Protein AF-A0A535WN89-F1 (afdb_monomer_lite)

Structure (mmCIF, N/CA/C/O backbone):
data_AF-A0A535WN89-F1
#
_entry.id   AF-A0A535WN89-F1
#
loop_
_atom_site.group_PDB
_atom_site.id
_atom_site.type_symbol
_atom_site.label_atom_id
_atom_site.label_alt_id
_atom_site.label_comp_id
_atom_site.label_asym_id
_atom_site.label_entity_id
_atom_site.label_seq_id
_atom_site.pdbx_PDB_ins_code
_atom_site.Cartn_x
_atom_site.Cartn_y
_atom_site.Cartn_z
_atom_site.occupancy
_atom_site.B_iso_or_equiv
_atom_site.auth_seq_id
_atom_site.auth_comp_id
_atom_site.auth_asym_id
_atom_site.auth_atom_id
_atom_site.pdbx_PDB_model_num
ATOM 1 N N . MET A 1 1 ? -18.476 -3.501 5.017 1.00 71.31 1 MET A N 1
ATOM 2 C CA . MET A 1 1 ? -17.743 -2.225 5.150 1.00 71.31 1 MET A CA 1
ATOM 3 C C . MET A 1 1 ? -18.635 -1.117 4.632 1.00 71.31 1 MET A C 1
ATOM 5 O O . MET A 1 1 ? -19.306 -1.340 3.628 1.00 71.31 1 MET A O 1
ATOM 9 N N . ASP A 1 2 ? -18.697 0.017 5.323 1.00 88.06 2 ASP A N 1
ATOM 10 C CA . ASP A 1 2 ? -19.367 1.212 4.807 1.00 88.06 2 ASP A CA 1
ATOM 11 C C . ASP A 1 2 ? -18.459 1.940 3.797 1.00 88.06 2 ASP A C 1
ATOM 13 O O . ASP A 1 2 ? -17.254 1.681 3.713 1.00 88.06 2 ASP A O 1
ATOM 17 N N . PHE A 1 3 ? -19.036 2.852 3.014 1.00 88.62 3 PHE A N 1
ATOM 18 C CA . PHE A 1 3 ? -18.296 3.589 1.988 1.00 88.62 3 PHE A CA 1
ATOM 19 C C . PHE A 1 3 ? -17.157 4.437 2.577 1.00 88.62 3 PHE A C 1
ATOM 21 O O . PHE A 1 3 ? -16.088 4.524 1.973 1.00 88.62 3 PHE A O 1
ATOM 28 N N . GLY A 1 4 ? -17.343 5.005 3.774 1.00 90.31 4 GLY A N 1
ATOM 29 C CA . GLY A 1 4 ? -16.319 5.790 4.462 1.00 90.31 4 GLY A CA 1
ATOM 30 C C . GLY A 1 4 ? -15.080 4.960 4.786 1.00 90.31 4 GLY A C 1
ATOM 31 O O . GLY A 1 4 ? -13.962 5.399 4.511 1.00 90.31 4 GLY A O 1
ATOM 32 N N . THR A 1 5 ? -15.265 3.727 5.264 1.00 89.69 5 THR A N 1
ATOM 33 C CA . THR A 1 5 ? -14.150 2.800 5.515 1.00 89.69 5 THR A CA 1
ATOM 34 C C . THR A 1 5 ? -13.386 2.466 4.237 1.00 89.69 5 THR A C 1
ATOM 36 O O . THR A 1 5 ? -12.160 2.430 4.254 1.00 89.69 5 THR A O 1
ATOM 39 N N . VAL A 1 6 ? -14.068 2.282 3.103 1.00 91.06 6 VAL A N 1
ATOM 40 C CA . VAL A 1 6 ? -13.394 2.001 1.821 1.00 91.06 6 VAL A CA 1
ATOM 41 C C . VAL A 1 6 ? -12.539 3.189 1.370 1.00 91.06 6 VAL A C 1
ATOM 43 O O . VAL A 1 6 ? -11.402 2.998 0.934 1.00 91.06 6 VAL A O 1
ATOM 46 N N . VAL A 1 7 ? -13.047 4.417 1.513 1.00 93.25 7 VAL A N 1
ATOM 47 C CA . VAL A 1 7 ? -12.286 5.639 1.199 1.00 93.25 7 VAL A CA 1
ATOM 48 C C . VAL A 1 7 ? -11.080 5.784 2.131 1.00 93.25 7 VAL A C 1
ATOM 50 O O . VAL A 1 7 ? -9.972 6.048 1.658 1.00 93.25 7 VAL A O 1
ATOM 53 N N . LEU A 1 8 ? -11.265 5.550 3.434 1.00 92.75 8 LEU A N 1
ATOM 54 C CA . LEU A 1 8 ? -10.181 5.545 4.418 1.00 92.75 8 LEU A CA 1
ATOM 55 C C . LEU A 1 8 ? -9.115 4.502 4.064 1.00 92.75 8 LEU A C 1
ATOM 57 O O . LEU A 1 8 ? -7.932 4.829 4.019 1.00 92.75 8 LEU A O 1
ATOM 61 N N . MET A 1 9 ? -9.528 3.271 3.757 1.00 94.12 9 MET A N 1
ATOM 62 C CA . MET A 1 9 ? -8.633 2.203 3.313 1.00 94.12 9 MET A CA 1
ATOM 63 C C . MET A 1 9 ? -7.859 2.609 2.063 1.00 94.12 9 MET A C 1
ATOM 65 O O . MET A 1 9 ? -6.666 2.341 1.989 1.00 94.12 9 MET A O 1
ATOM 69 N N . GLY A 1 10 ? -8.500 3.281 1.104 1.00 94.25 10 GLY A N 1
ATOM 70 C CA . GLY A 1 10 ? -7.837 3.803 -0.090 1.00 94.25 10 GLY A CA 1
ATOM 71 C C . GLY A 1 10 ? -6.740 4.816 0.247 1.00 94.25 10 GLY A C 1
ATOM 72 O O . GLY A 1 10 ? -5.613 4.691 -0.236 1.00 94.25 10 GLY A O 1
ATOM 73 N N . ALA A 1 11 ? -7.039 5.782 1.118 1.00 94.62 11 ALA A N 1
ATOM 74 C CA . ALA A 1 11 ? -6.070 6.786 1.559 1.00 94.62 11 ALA A CA 1
ATOM 75 C C . ALA A 1 11 ? -4.904 6.162 2.347 1.00 94.62 11 ALA A C 1
ATOM 77 O O . ALA A 1 11 ? -3.739 6.467 2.081 1.00 94.62 11 ALA A O 1
ATOM 78 N N . VAL A 1 12 ? -5.207 5.244 3.271 1.00 95.69 12 VAL A N 1
ATOM 79 C CA . VAL A 1 12 ? -4.207 4.504 4.054 1.00 95.69 12 VAL A CA 1
ATOM 80 C C . VAL A 1 12 ? -3.342 3.638 3.143 1.00 95.69 12 VAL A C 1
ATOM 82 O O . VAL A 1 12 ? -2.120 3.675 3.251 1.00 95.69 12 VAL A O 1
ATOM 85 N N . ALA A 1 13 ? -3.947 2.911 2.203 1.00 96.44 13 ALA A N 1
ATOM 86 C CA . ALA A 1 13 ? -3.231 2.088 1.236 1.00 96.44 13 ALA A CA 1
ATOM 87 C C . ALA A 1 13 ? -2.284 2.918 0.369 1.00 96.44 13 ALA A C 1
ATOM 89 O O . ALA A 1 13 ? -1.155 2.498 0.131 1.00 96.44 13 ALA A O 1
ATOM 90 N N . TYR A 1 14 ? -2.713 4.100 -0.076 1.00 95.50 14 TYR A N 1
ATOM 91 C CA . TYR A 1 14 ? -1.860 4.998 -0.848 1.00 95.50 14 TYR A CA 1
ATOM 92 C C . TYR A 1 14 ? -0.685 5.528 -0.018 1.00 95.50 14 TYR A C 1
ATOM 94 O O . TYR A 1 14 ? 0.459 5.461 -0.467 1.00 95.50 14 TYR A O 1
ATOM 102 N N . GLY A 1 15 ? -0.942 6.000 1.207 1.00 95.75 15 GLY A N 1
ATOM 103 C CA . GLY A 1 15 ? 0.103 6.494 2.108 1.00 95.75 15 GLY A CA 1
ATOM 104 C C . GLY A 1 15 ? 1.114 5.410 2.492 1.00 95.75 15 GLY A C 1
ATOM 105 O O . GLY A 1 15 ? 2.321 5.629 2.401 1.00 95.75 15 GLY A O 1
ATOM 106 N N . LEU A 1 16 ? 0.633 4.216 2.848 1.00 96.38 16 LEU A N 1
ATOM 107 C CA . LEU A 1 16 ? 1.483 3.062 3.148 1.00 96.38 16 LEU A CA 1
ATOM 108 C C . LEU A 1 16 ? 2.216 2.554 1.908 1.00 96.38 16 LEU A C 1
ATOM 110 O O . LEU A 1 16 ? 3.375 2.167 2.007 1.00 96.38 16 LEU A O 1
ATOM 114 N N . GLY A 1 17 ? 1.574 2.588 0.742 1.00 94.81 17 GLY A N 1
ATOM 115 C CA . GLY A 1 17 ? 2.211 2.299 -0.534 1.00 94.81 17 GLY A CA 1
ATOM 116 C C . GLY A 1 17 ? 3.397 3.227 -0.767 1.00 94.81 17 GLY A C 1
ATOM 117 O O . GLY A 1 17 ? 4.517 2.748 -0.920 1.00 94.81 17 GLY A O 1
ATOM 118 N N . LEU A 1 18 ? 3.187 4.546 -0.716 1.00 94.50 18 LEU A N 1
ATOM 119 C CA . LEU A 1 18 ? 4.268 5.531 -0.834 1.00 94.50 18 LEU A CA 1
ATOM 120 C C . LEU A 1 18 ? 5.393 5.268 0.170 1.00 94.50 18 LEU A C 1
ATOM 122 O O . LEU A 1 18 ? 6.557 5.242 -0.224 1.00 94.50 18 LEU A O 1
ATOM 126 N N . PHE A 1 19 ? 5.042 5.035 1.436 1.00 95.31 19 PHE A N 1
ATOM 127 C CA . PHE A 1 19 ? 5.999 4.728 2.494 1.00 95.31 19 PHE A CA 1
ATOM 128 C C . PHE A 1 19 ? 6.846 3.490 2.165 1.00 95.31 19 PHE A C 1
ATOM 130 O O . PHE A 1 19 ? 8.074 3.570 2.164 1.00 95.31 19 PHE A O 1
ATOM 137 N N . TRP A 1 20 ? 6.217 2.363 1.830 1.00 95.56 20 TRP A N 1
ATOM 138 C CA . TRP A 1 20 ? 6.918 1.106 1.565 1.00 95.56 20 TRP A CA 1
ATOM 139 C C . TRP A 1 20 ? 7.696 1.117 0.250 1.00 95.56 20 TRP A C 1
ATOM 141 O O . TRP A 1 20 ? 8.831 0.647 0.220 1.00 95.56 20 TRP A O 1
ATOM 151 N N . TYR A 1 21 ? 7.137 1.676 -0.827 1.00 92.62 21 TYR A N 1
ATOM 152 C CA . TYR A 1 21 ? 7.856 1.825 -2.095 1.00 92.62 21 TYR A CA 1
ATOM 153 C C . TYR A 1 21 ? 9.095 2.713 -1.925 1.00 92.62 21 TYR A C 1
ATOM 155 O O . TYR A 1 21 ? 10.176 2.342 -2.388 1.00 92.62 21 TYR A O 1
ATOM 163 N N . ALA A 1 22 ? 8.974 3.833 -1.205 1.00 90.94 22 ALA A N 1
ATOM 164 C CA . ALA A 1 22 ? 10.113 4.697 -0.908 1.00 90.94 22 ALA A CA 1
ATOM 165 C C . ALA A 1 22 ? 11.160 3.983 -0.040 1.00 90.94 22 ALA A C 1
ATOM 167 O O . ALA A 1 22 ? 12.347 4.050 -0.348 1.00 90.94 22 ALA A O 1
ATOM 168 N N . LEU A 1 23 ? 10.728 3.269 1.003 1.00 93.06 23 LEU A N 1
ATOM 169 C CA . LEU A 1 23 ? 11.629 2.598 1.939 1.00 93.06 23 LEU A CA 1
ATOM 170 C C . LEU A 1 23 ? 12.366 1.403 1.311 1.00 93.06 23 LEU A C 1
ATOM 172 O O . LEU A 1 23 ? 13.551 1.218 1.568 1.00 93.06 23 LEU A O 1
ATOM 176 N N . ILE A 1 24 ? 11.679 0.587 0.505 1.00 89.44 24 ILE A N 1
ATOM 177 C CA . ILE A 1 24 ? 12.217 -0.677 -0.028 1.00 89.44 24 ILE A CA 1
ATOM 178 C C . ILE A 1 24 ? 12.887 -0.477 -1.387 1.00 89.44 24 ILE A C 1
ATOM 180 O O . ILE A 1 24 ? 13.973 -1.000 -1.624 1.00 89.44 24 ILE A O 1
ATOM 184 N N . LEU A 1 25 ? 12.233 0.241 -2.304 1.00 83.25 25 LEU A N 1
ATOM 185 C CA . LEU A 1 25 ? 12.705 0.384 -3.683 1.00 83.25 25 LEU A CA 1
ATOM 186 C C . LEU A 1 25 ? 13.460 1.698 -3.919 1.00 83.25 25 LEU A C 1
ATOM 188 O O . LEU A 1 25 ? 14.020 1.875 -5.001 1.00 83.25 25 LEU A O 1
ATOM 192 N N . GLY A 1 26 ? 13.451 2.629 -2.959 1.00 84.69 26 GLY A N 1
ATOM 193 C CA . GLY A 1 26 ? 14.063 3.952 -3.115 1.00 84.69 26 GLY A CA 1
ATOM 194 C C . GLY A 1 26 ? 13.373 4.832 -4.165 1.00 84.69 26 GLY A C 1
ATOM 195 O O . GLY A 1 26 ? 13.939 5.836 -4.589 1.00 84.69 26 GLY A O 1
ATOM 196 N N . ARG A 1 27 ? 12.175 4.450 -4.628 1.00 76.81 27 ARG A N 1
ATOM 197 C CA . ARG A 1 27 ? 11.406 5.167 -5.657 1.00 76.81 27 ARG A CA 1
ATOM 198 C C . ARG A 1 27 ? 9.913 4.895 -5.528 1.00 76.81 27 ARG A C 1
ATOM 200 O O . ARG A 1 27 ? 9.512 3.815 -5.103 1.00 76.81 27 ARG A O 1
ATOM 207 N N . SER A 1 28 ? 9.093 5.850 -5.955 1.00 74.88 28 SER A N 1
ATOM 208 C CA . SER A 1 28 ? 7.651 5.653 -6.128 1.00 74.88 28 SER A CA 1
ATOM 209 C C . SER A 1 28 ? 7.345 4.914 -7.435 1.00 74.88 28 SER A C 1
ATOM 211 O O . SER A 1 28 ? 8.151 4.918 -8.365 1.00 74.88 28 SER A O 1
ATOM 213 N N . GLN A 1 29 ? 6.162 4.302 -7.526 1.00 78.75 29 GLN A N 1
ATOM 214 C CA . GLN A 1 29 ? 5.634 3.837 -8.812 1.00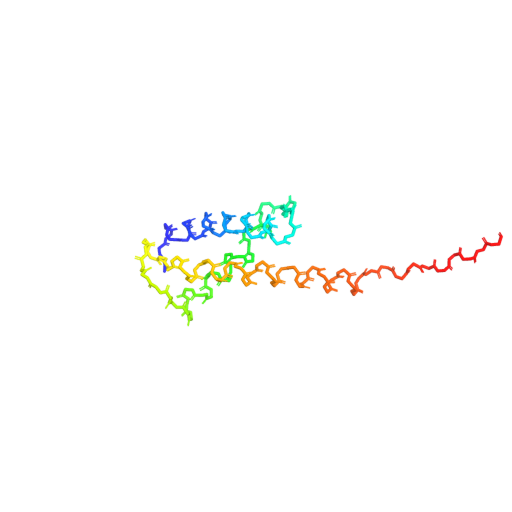 78.75 29 GLN A CA 1
ATOM 215 C C . GLN A 1 29 ? 5.209 5.033 -9.676 1.00 78.75 29 GLN A C 1
ATOM 217 O O . GLN A 1 29 ? 4.746 6.046 -9.154 1.00 78.75 29 GLN A O 1
ATOM 222 N N . ASP A 1 30 ? 5.310 4.889 -11.000 1.00 75.94 30 ASP A N 1
ATOM 223 C CA . ASP A 1 30 ? 5.011 5.968 -11.958 1.00 75.94 30 ASP A CA 1
ATOM 224 C C . ASP A 1 30 ? 3.523 6.354 -12.000 1.00 75.94 30 ASP A C 1
ATOM 226 O O . ASP A 1 30 ? 3.155 7.425 -12.476 1.00 75.94 30 ASP A O 1
ATOM 230 N N . THR A 1 31 ? 2.641 5.473 -11.520 1.00 83.31 31 THR A N 1
ATOM 231 C CA . THR A 1 31 ? 1.189 5.681 -11.552 1.00 83.31 31 THR A CA 1
ATOM 232 C C . THR A 1 31 ? 0.598 5.615 -10.154 1.00 83.31 31 THR A C 1
ATOM 234 O O . THR A 1 31 ? 0.788 4.636 -9.431 1.00 83.31 31 THR A O 1
ATOM 237 N N . ILE A 1 32 ? -0.199 6.636 -9.819 1.00 80.88 32 ILE A N 1
ATOM 238 C CA . ILE A 1 32 ? -0.924 6.775 -8.543 1.00 80.88 32 ILE A CA 1
ATOM 239 C C . ILE A 1 32 ? -1.684 5.483 -8.203 1.00 80.88 32 ILE A C 1
ATOM 241 O O . ILE A 1 32 ? -1.637 5.000 -7.074 1.00 80.88 32 ILE A O 1
ATOM 245 N N . TRP A 1 33 ? -2.324 4.880 -9.208 1.00 82.44 33 TRP A N 1
ATOM 246 C CA . TRP A 1 33 ? -3.083 3.643 -9.051 1.00 82.44 33 TRP A CA 1
ATOM 247 C C . TRP A 1 33 ? -2.220 2.438 -8.677 1.00 82.44 33 TRP A C 1
ATOM 249 O O . TRP A 1 33 ? -2.632 1.658 -7.823 1.00 82.44 33 TRP A O 1
ATOM 259 N N . ARG A 1 34 ? -1.019 2.282 -9.251 1.00 84.06 34 ARG A N 1
ATOM 260 C CA . ARG A 1 34 ? -0.132 1.164 -8.884 1.00 84.06 34 ARG A CA 1
ATOM 261 C C . ARG A 1 34 ? 0.399 1.304 -7.466 1.00 84.06 34 ARG A C 1
ATOM 263 O O . ARG A 1 34 ? 0.495 0.297 -6.776 1.00 84.06 34 ARG A O 1
ATOM 270 N N . THR A 1 35 ? 0.660 2.533 -7.022 1.00 88.62 35 THR A N 1
ATOM 271 C CA . THR A 1 35 ? 1.114 2.813 -5.654 1.00 88.62 35 THR A CA 1
ATOM 272 C C . THR A 1 35 ? 0.124 2.315 -4.600 1.00 88.62 35 THR A C 1
ATOM 274 O O . THR A 1 35 ? 0.554 1.845 -3.554 1.00 88.62 35 THR A O 1
ATOM 277 N N . ALA A 1 36 ? -1.185 2.384 -4.865 1.00 93.38 36 ALA A N 1
ATOM 278 C CA . ALA A 1 36 ? -2.213 1.972 -3.905 1.00 93.38 36 ALA A CA 1
ATOM 279 C C . ALA A 1 36 ? -2.818 0.587 -4.165 1.00 93.38 36 ALA A C 1
ATOM 281 O O . ALA A 1 36 ? -3.251 -0.045 -3.210 1.00 93.38 36 ALA A O 1
ATOM 282 N N . ALA A 1 37 ? -2.885 0.101 -5.409 1.00 93.69 37 ALA A N 1
ATOM 283 C CA . ALA A 1 37 ? -3.704 -1.068 -5.750 1.00 93.69 37 ALA A CA 1
ATOM 284 C C . ALA A 1 37 ? -3.284 -2.349 -5.013 1.00 93.69 37 ALA A C 1
ATOM 286 O O . ALA A 1 37 ? -4.118 -2.997 -4.381 1.00 93.69 37 ALA A O 1
ATOM 287 N N . PHE A 1 38 ? -1.998 -2.706 -5.065 1.00 94.25 38 PHE A N 1
ATOM 288 C CA . PHE A 1 38 ? -1.496 -3.902 -4.384 1.00 94.25 38 PHE A CA 1
ATOM 289 C C . PHE A 1 38 ? -1.580 -3.788 -2.856 1.00 94.25 38 PHE A C 1
ATOM 291 O O . PHE A 1 38 ? -2.112 -4.715 -2.239 1.00 94.25 38 PHE A O 1
ATOM 298 N N . PRO A 1 39 ? -1.148 -2.672 -2.233 1.00 95.75 39 PRO A N 1
ATOM 299 C CA . PRO A 1 39 ? -1.380 -2.446 -0.811 1.00 95.75 39 PRO A CA 1
ATOM 300 C C . PRO A 1 39 ? -2.855 -2.533 -0.424 1.00 95.75 39 PRO A C 1
ATOM 302 O O . PRO A 1 39 ? -3.188 -3.214 0.535 1.00 95.75 39 PRO A O 1
ATOM 305 N N . PHE A 1 40 ? -3.751 -1.903 -1.184 1.00 96.44 40 PHE A N 1
ATOM 306 C CA . PHE A 1 40 ? -5.181 -1.877 -0.888 1.00 96.44 40 PHE A CA 1
ATOM 307 C C . PHE A 1 40 ? -5.785 -3.280 -0.893 1.00 96.44 40 PHE A C 1
ATOM 309 O O . PHE A 1 40 ? -6.439 -3.666 0.073 1.00 96.44 40 PHE A O 1
ATOM 316 N N . ILE A 1 41 ? -5.527 -4.066 -1.945 1.00 96.25 41 ILE A N 1
ATOM 317 C CA . ILE A 1 41 ? -6.004 -5.452 -2.030 1.00 96.25 41 ILE A CA 1
ATOM 318 C C . ILE A 1 41 ? -5.464 -6.258 -0.848 1.00 96.25 41 ILE A C 1
ATOM 320 O O . ILE A 1 41 ? -6.226 -6.958 -0.185 1.00 96.25 41 ILE A O 1
ATOM 324 N N . ALA A 1 42 ? -4.173 -6.128 -0.541 1.00 96.81 42 ALA A N 1
ATOM 325 C CA . ALA A 1 42 ? -3.582 -6.843 0.578 1.00 96.81 42 ALA A CA 1
ATOM 326 C C . ALA A 1 42 ? -4.224 -6.445 1.918 1.00 96.81 42 ALA A C 1
ATOM 328 O O . ALA A 1 42 ? -4.541 -7.331 2.706 1.00 96.81 42 ALA A O 1
ATOM 329 N N . ILE A 1 43 ? -4.487 -5.154 2.159 1.00 96.56 43 ILE A N 1
ATOM 330 C CA . ILE A 1 43 ? -5.186 -4.670 3.362 1.00 96.56 43 ILE A CA 1
ATOM 331 C C . ILE A 1 43 ? -6.599 -5.259 3.439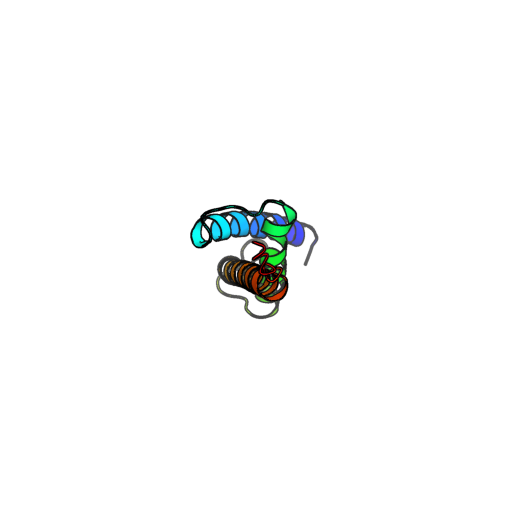 1.00 96.56 43 ILE A C 1
ATOM 333 O O . ILE A 1 43 ? -6.982 -5.736 4.501 1.00 96.56 43 ILE A O 1
ATOM 337 N N . VAL A 1 44 ? -7.356 -5.297 2.337 1.00 95.94 44 VAL A N 1
ATOM 338 C CA . VAL A 1 44 ? -8.689 -5.936 2.304 1.00 95.94 44 VAL A CA 1
ATOM 339 C C . VAL A 1 44 ? -8.607 -7.405 2.730 1.00 95.94 44 VAL A C 1
ATOM 341 O O . VAL A 1 44 ? -9.398 -7.852 3.562 1.00 95.94 44 VAL A O 1
ATOM 344 N N . PHE A 1 45 ? -7.631 -8.152 2.209 1.00 96.44 45 PHE A N 1
ATOM 345 C CA . PHE A 1 45 ? -7.393 -9.534 2.632 1.00 96.44 45 PHE A CA 1
ATOM 346 C C . PHE A 1 45 ? -6.985 -9.615 4.110 1.00 96.44 45 PHE A C 1
ATOM 348 O O . PHE A 1 45 ? -7.529 -10.431 4.851 1.00 96.44 45 PHE A O 1
ATOM 355 N N . GLY A 1 46 ? -6.079 -8.751 4.565 1.00 96.12 46 GLY A N 1
ATOM 356 C CA . GLY A 1 46 ? -5.640 -8.691 5.957 1.00 96.12 46 GLY A CA 1
ATOM 357 C C . GLY A 1 46 ? -6.798 -8.440 6.921 1.00 96.12 46 GLY A C 1
ATOM 358 O O . GLY A 1 46 ? -6.979 -9.197 7.868 1.00 96.12 46 GLY A O 1
ATOM 359 N N . GLU A 1 47 ? -7.638 -7.443 6.648 1.00 94.69 47 GLU A N 1
ATOM 360 C CA . GLU A 1 47 ? -8.821 -7.129 7.462 1.00 94.69 47 GLU A CA 1
ATOM 361 C C . GLU A 1 47 ? -9.855 -8.263 7.475 1.00 94.69 47 GLU A C 1
ATOM 363 O O . GLU A 1 47 ? -10.636 -8.381 8.418 1.00 94.69 47 GLU A O 1
ATOM 368 N N . THR A 1 48 ? -9.854 -9.117 6.448 1.00 94.38 48 THR A N 1
ATOM 369 C CA . THR A 1 48 ? -10.764 -10.266 6.354 1.00 94.38 48 THR A CA 1
ATOM 370 C C . THR A 1 48 ? -10.248 -11.482 7.127 1.00 94.38 48 THR A C 1
ATOM 372 O O . THR A 1 48 ? -11.037 -12.177 7.762 1.00 94.38 48 THR A O 1
ATOM 375 N N . TYR A 1 49 ? -8.939 -11.755 7.076 1.00 95.69 49 TYR A N 1
ATOM 376 C CA . TYR A 1 49 ? -8.372 -13.029 7.544 1.00 95.69 49 TYR A CA 1
ATOM 377 C C . TYR A 1 49 ? -7.420 -12.913 8.745 1.00 95.69 49 TYR A C 1
ATOM 379 O O . TYR A 1 49 ? -7.173 -13.915 9.413 1.00 95.69 49 TYR A O 1
ATOM 387 N N . ALA A 1 50 ? -6.864 -11.733 9.025 1.00 93.25 50 ALA A N 1
ATOM 388 C CA . ALA A 1 50 ? -5.813 -11.536 10.025 1.00 93.25 50 ALA A CA 1
ATOM 389 C C . ALA A 1 50 ? -5.909 -10.151 10.693 1.00 93.25 50 ALA A C 1
ATOM 391 O O . ALA A 1 50 ? -5.071 -9.271 10.484 1.00 93.25 50 ALA A O 1
ATOM 392 N N . GLN A 1 51 ? -6.937 -9.966 11.523 1.00 95.25 51 GLN A N 1
ATOM 393 C CA . GLN A 1 51 ? -7.146 -8.755 12.322 1.00 95.25 51 GLN A CA 1
ATOM 394 C C . GLN A 1 51 ? -6.200 -8.747 13.530 1.00 95.25 51 GLN A C 1
ATOM 396 O O . GLN A 1 51 ? -6.308 -9.577 14.431 1.00 95.25 51 GLN A O 1
ATOM 401 N N . LEU A 1 52 ? -5.241 -7.826 13.531 1.00 94.38 52 LEU A N 1
ATOM 402 C CA . LEU A 1 52 ? -4.157 -7.734 14.499 1.00 94.38 52 LEU A CA 1
ATOM 403 C C . LEU A 1 52 ? -4.176 -6.358 15.163 1.00 94.38 52 LEU A C 1
ATOM 405 O O . LEU A 1 52 ? -4.105 -5.326 14.495 1.00 94.38 52 LEU A O 1
ATOM 409 N N . GLY A 1 53 ? -4.173 -6.350 16.495 1.00 91.69 53 GLY A N 1
ATOM 410 C CA . GLY A 1 53 ? -4.113 -5.125 17.291 1.00 91.69 53 GLY A CA 1
ATOM 411 C C . GLY A 1 53 ? -5.467 -4.421 17.456 1.00 91.69 53 GLY A C 1
ATOM 412 O O . GLY A 1 53 ? -6.508 -5.005 17.166 1.00 91.69 53 GLY A O 1
ATOM 413 N N . PRO A 1 54 ? -5.472 -3.185 17.988 1.00 93.81 54 PRO A N 1
ATOM 414 C CA . PRO A 1 54 ? -6.698 -2.438 18.249 1.00 93.81 54 PRO A CA 1
ATOM 415 C C . PRO A 1 54 ? -7.321 -1.892 16.960 1.00 93.81 54 PRO A C 1
ATOM 417 O O . PRO A 1 54 ? -6.618 -1.521 16.020 1.00 93.81 54 PRO A O 1
ATOM 420 N N . GLN A 1 55 ? -8.648 -1.789 16.949 1.00 93.38 55 GLN A N 1
ATOM 421 C CA . GLN A 1 55 ? -9.405 -1.227 15.834 1.00 93.38 55 GLN A CA 1
ATOM 422 C C . GLN A 1 55 ? -9.495 0.304 15.944 1.00 93.38 55 GLN A C 1
ATOM 424 O O . GLN A 1 55 ? -9.876 0.839 16.985 1.00 93.38 55 GLN A O 1
ATOM 429 N N . LEU A 1 56 ? -9.195 1.009 14.852 1.00 87.88 56 LEU A N 1
ATOM 430 C CA . LEU A 1 56 ? -9.351 2.456 14.695 1.00 87.88 56 LEU A CA 1
ATOM 431 C C . LEU A 1 56 ? -10.193 2.738 13.450 1.00 87.88 56 LEU A C 1
ATOM 433 O O . LEU A 1 56 ? -9.769 2.446 12.336 1.00 87.88 56 LEU A O 1
ATOM 437 N N . GLY A 1 57 ? -11.391 3.303 13.627 1.00 85.06 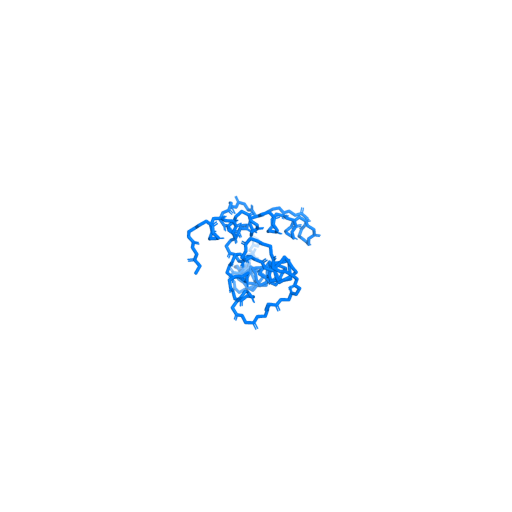57 GLY A N 1
ATOM 438 C CA . GLY A 1 57 ? -12.256 3.670 12.497 1.00 85.06 57 GLY A CA 1
ATOM 439 C C . GLY A 1 57 ? -12.545 2.500 11.547 1.00 85.06 57 GLY A C 1
ATOM 440 O O . GLY A 1 57 ? -12.453 2.664 10.338 1.00 85.06 57 GLY A O 1
ATOM 441 N N . HIS A 1 58 ? -12.839 1.319 12.104 1.00 89.19 58 HIS A N 1
ATOM 442 C CA . HIS A 1 58 ? -13.067 0.053 11.386 1.00 89.19 58 HIS A CA 1
ATOM 443 C C . HIS A 1 58 ? -11.851 -0.589 10.700 1.00 89.19 58 HIS A C 1
ATOM 445 O O . HIS A 1 58 ? -12.014 -1.612 10.039 1.00 89.19 58 HIS A O 1
ATOM 451 N N . LEU A 1 59 ? -10.647 -0.057 10.908 1.00 92.50 59 LEU A N 1
ATOM 452 C CA . LEU A 1 59 ? -9.399 -0.601 10.379 1.00 92.50 59 LEU A CA 1
ATOM 453 C C . LEU A 1 59 ? -8.480 -1.043 11.523 1.00 92.50 59 LEU A C 1
ATOM 455 O O . LEU A 1 59 ? -8.410 -0.368 12.550 1.00 92.50 59 LEU A O 1
ATOM 459 N N . HIS A 1 60 ? -7.735 -2.128 11.349 1.00 96.00 60 HIS A N 1
ATOM 460 C CA . HIS A 1 60 ? -6.685 -2.544 12.271 1.00 96.00 60 HIS A CA 1
ATOM 461 C C . HIS A 1 60 ? -5.336 -2.021 11.749 1.00 96.00 60 HIS A C 1
ATOM 463 O O . HIS A 1 60 ? -4.804 -2.551 10.772 1.00 96.00 60 HIS A O 1
ATOM 469 N N . PRO A 1 61 ? -4.729 -0.982 12.360 1.00 95.12 61 PRO A N 1
ATOM 470 C CA . PRO A 1 61 ? -3.550 -0.322 11.793 1.00 95.12 61 PRO A CA 1
ATOM 471 C C . PRO A 1 61 ? -2.354 -1.256 11.620 1.00 95.12 61 PRO A C 1
ATOM 473 O O . PRO A 1 61 ? -1.613 -1.138 10.646 1.00 95.12 61 PRO A O 1
ATOM 476 N N . LEU A 1 62 ? -2.172 -2.198 12.551 1.00 96.19 62 LEU A N 1
ATOM 477 C CA . LEU A 1 62 ? -1.088 -3.173 12.481 1.00 96.19 62 LEU A CA 1
ATOM 478 C C . LEU A 1 62 ? -1.307 -4.160 11.327 1.00 96.19 62 LEU A C 1
ATOM 480 O O . LEU A 1 62 ? -0.375 -4.418 10.566 1.00 96.19 62 LEU A O 1
ATOM 484 N N . THR A 1 63 ? -2.539 -4.646 11.145 1.00 97.00 63 THR A N 1
ATOM 485 C CA . THR A 1 63 ? -2.922 -5.430 9.964 1.00 97.00 63 THR A CA 1
ATOM 486 C C . THR A 1 63 ? -2.672 -4.647 8.688 1.00 97.00 63 THR A C 1
ATOM 488 O O . THR A 1 63 ? -2.017 -5.164 7.789 1.00 97.00 63 THR A O 1
ATOM 491 N N . ALA A 1 64 ? -3.128 -3.397 8.613 1.00 96.75 64 ALA A N 1
ATOM 492 C CA . ALA A 1 64 ? -2.975 -2.580 7.420 1.00 96.75 64 ALA A CA 1
ATOM 493 C C . ALA A 1 64 ? -1.501 -2.331 7.065 1.00 96.75 64 ALA A C 1
ATOM 495 O O . ALA A 1 64 ? -1.118 -2.453 5.902 1.00 96.75 64 ALA A O 1
ATOM 496 N N . LEU A 1 65 ? -0.660 -2.049 8.064 1.00 97.06 65 LEU A N 1
ATOM 497 C CA . LEU A 1 65 ? 0.778 -1.843 7.896 1.00 97.06 65 LEU A CA 1
ATOM 498 C C . LEU A 1 65 ? 1.472 -3.084 7.315 1.00 97.06 65 LEU A C 1
ATOM 500 O O . LEU A 1 65 ? 2.196 -2.974 6.320 1.00 97.06 65 LEU A O 1
ATOM 504 N N . ILE A 1 66 ? 1.235 -4.254 7.920 1.00 97.19 66 ILE A N 1
ATOM 505 C CA . ILE A 1 66 ? 1.847 -5.528 7.511 1.00 97.19 66 ILE A CA 1
ATOM 506 C C . ILE A 1 66 ? 1.300 -5.973 6.154 1.00 97.19 66 ILE A C 1
ATOM 508 O O . ILE A 1 66 ? 2.058 -6.371 5.272 1.00 97.19 66 ILE A O 1
ATOM 512 N N . ALA A 1 67 ? -0.011 -5.882 5.955 1.00 97.69 67 ALA A N 1
ATOM 513 C CA . ALA A 1 67 ? -0.639 -6.273 4.706 1.00 97.69 67 ALA A CA 1
ATOM 514 C C . ALA A 1 67 ? -0.172 -5.387 3.542 1.00 97.69 67 ALA A C 1
ATOM 516 O O . ALA A 1 67 ? 0.174 -5.906 2.483 1.00 97.69 67 ALA A O 1
ATOM 517 N N . ALA A 1 68 ? -0.065 -4.070 3.744 1.00 97.31 68 ALA A N 1
ATOM 518 C CA . ALA A 1 68 ? 0.476 -3.163 2.736 1.00 97.31 68 ALA A CA 1
ATOM 519 C C . ALA A 1 68 ? 1.913 -3.527 2.337 1.00 97.31 68 ALA A C 1
ATOM 521 O O . ALA A 1 68 ? 2.226 -3.529 1.146 1.00 97.31 68 ALA A O 1
ATOM 522 N N . LEU A 1 69 ? 2.762 -3.886 3.310 1.00 96.88 69 LEU A N 1
ATOM 523 C CA . LEU A 1 69 ? 4.119 -4.368 3.047 1.00 96.88 69 LEU A CA 1
ATOM 524 C C . LEU A 1 69 ? 4.096 -5.608 2.146 1.00 96.88 69 LEU A C 1
ATOM 526 O O . LEU A 1 69 ? 4.779 -5.642 1.123 1.00 96.88 69 LEU A O 1
ATOM 530 N N . VAL A 1 70 ? 3.274 -6.603 2.489 1.00 96.94 70 VAL A N 1
ATOM 531 C CA . VAL A 1 70 ? 3.109 -7.817 1.675 1.00 96.94 70 VAL A CA 1
ATOM 532 C C . VAL A 1 70 ? 2.645 -7.464 0.260 1.00 96.94 70 VAL A C 1
ATOM 534 O O . VAL A 1 70 ? 3.205 -7.977 -0.707 1.00 96.94 70 VAL A O 1
ATOM 537 N N . GLY A 1 71 ? 1.685 -6.547 0.118 1.00 96.06 71 GLY A N 1
ATOM 538 C CA . GLY A 1 71 ? 1.217 -6.065 -1.182 1.00 96.06 71 GLY A CA 1
ATOM 539 C C . GLY A 1 71 ? 2.343 -5.479 -2.040 1.00 96.06 71 GLY A C 1
ATOM 540 O O . GLY A 1 71 ? 2.492 -5.866 -3.200 1.00 96.06 71 GLY A O 1
ATOM 541 N N . VAL A 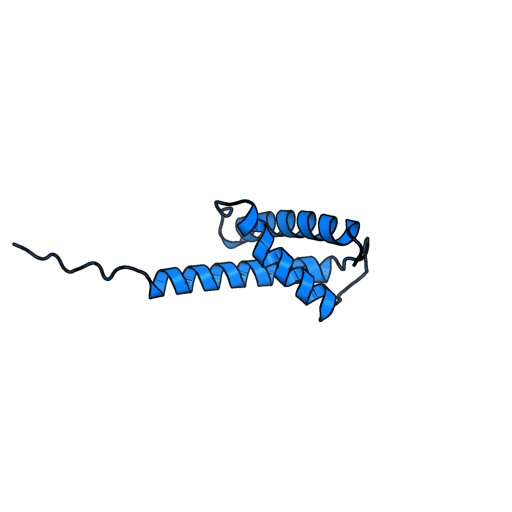1 72 ? 3.178 -4.606 -1.468 1.00 94.75 72 VAL A N 1
ATOM 542 C CA . VAL A 1 72 ? 4.338 -4.024 -2.171 1.00 94.75 72 VAL A CA 1
ATOM 543 C C . VAL A 1 72 ? 5.351 -5.094 -2.582 1.00 94.75 72 VAL A C 1
ATOM 545 O O . VAL A 1 72 ? 5.844 -5.067 -3.712 1.00 94.75 72 VAL A O 1
ATOM 548 N N . LEU A 1 73 ? 5.639 -6.061 -1.707 1.00 94.69 73 LEU A N 1
ATOM 549 C CA . LEU A 1 73 ? 6.552 -7.164 -2.025 1.00 94.69 73 LEU A CA 1
ATOM 550 C C . LEU A 1 73 ? 6.019 -8.037 -3.167 1.00 94.69 73 LEU A C 1
ATOM 552 O O . LEU A 1 73 ? 6.787 -8.442 -4.041 1.00 94.69 73 LEU A O 1
ATOM 556 N N . VAL A 1 74 ? 4.708 -8.290 -3.195 1.00 94.50 74 VAL A N 1
ATOM 557 C CA . VAL A 1 74 ? 4.058 -9.039 -4.277 1.00 94.50 74 VAL A CA 1
ATOM 558 C C . VAL A 1 74 ? 4.114 -8.266 -5.597 1.00 94.50 74 VAL A C 1
ATOM 560 O O . VAL A 1 74 ? 4.498 -8.856 -6.606 1.00 94.50 74 VAL A O 1
ATOM 563 N N . ASP A 1 75 ? 3.799 -6.965 -5.619 1.00 92.62 75 ASP A N 1
ATOM 564 C CA . ASP A 1 75 ? 3.931 -6.140 -6.838 1.00 92.62 75 ASP A CA 1
ATOM 565 C C . ASP A 1 75 ? 5.366 -6.163 -7.371 1.00 92.62 75 ASP A C 1
ATOM 567 O O . ASP A 1 75 ? 5.595 -6.384 -8.563 1.00 92.62 75 ASP A O 1
ATOM 571 N N . TRP A 1 76 ? 6.347 -5.995 -6.482 1.00 90.69 76 TRP A N 1
ATOM 572 C CA . TRP A 1 76 ? 7.755 -6.048 -6.855 1.00 90.69 76 TRP A CA 1
ATOM 573 C C . TRP A 1 76 ? 8.157 -7.414 -7.426 1.00 90.69 76 TRP A C 1
ATOM 575 O O . TRP A 1 76 ? 8.820 -7.475 -8.469 1.00 90.69 76 TRP A O 1
ATOM 585 N N . ALA A 1 77 ? 7.726 -8.510 -6.797 1.00 91.94 77 ALA A N 1
ATOM 586 C CA . ALA A 1 77 ? 7.990 -9.861 -7.284 1.00 91.94 77 ALA A CA 1
ATOM 587 C C . ALA A 1 77 ? 7.363 -10.083 -8.670 1.00 91.94 77 ALA A C 1
ATOM 589 O O . ALA A 1 77 ? 8.035 -10.557 -9.588 1.00 91.94 77 ALA A O 1
ATOM 590 N N . VAL A 1 78 ? 6.107 -9.667 -8.862 1.00 91.25 78 VAL A N 1
ATOM 591 C CA . VAL A 1 78 ? 5.414 -9.739 -10.157 1.00 91.25 78 VAL A CA 1
ATOM 592 C C . VAL A 1 78 ? 6.146 -8.914 -11.217 1.00 91.25 78 VAL A C 1
ATOM 594 O O . VAL A 1 78 ? 6.339 -9.393 -12.337 1.00 91.25 78 VAL A O 1
ATOM 597 N N . GLY A 1 79 ? 6.589 -7.702 -10.879 1.00 88.38 79 GLY A N 1
ATOM 598 C CA . GLY A 1 79 ? 7.381 -6.849 -11.765 1.00 88.38 79 GLY A CA 1
ATOM 599 C C . GLY A 1 79 ? 8.699 -7.503 -12.183 1.00 88.38 79 GLY A C 1
ATOM 600 O O . GLY A 1 79 ? 9.028 -7.526 -13.369 1.00 88.38 79 GLY A O 1
ATOM 601 N N . THR A 1 80 ? 9.411 -8.101 -11.228 1.00 87.25 80 THR A N 1
ATOM 602 C CA . THR A 1 80 ? 10.685 -8.801 -11.460 1.00 87.25 80 THR A CA 1
ATOM 603 C C . THR A 1 80 ? 10.503 -10.016 -12.367 1.00 87.25 80 THR A C 1
ATOM 605 O O . THR A 1 80 ? 11.239 -10.176 -13.341 1.00 87.25 80 THR A O 1
ATOM 608 N N . ILE A 1 81 ? 9.480 -10.836 -12.109 1.00 91.12 81 ILE A N 1
ATOM 609 C CA . ILE A 1 81 ? 9.167 -12.021 -12.920 1.00 91.12 81 ILE A CA 1
ATOM 610 C C . ILE A 1 81 ? 8.792 -11.611 -14.344 1.00 91.12 81 ILE A C 1
ATOM 612 O O . ILE A 1 81 ? 9.301 -12.186 -15.303 1.00 91.12 81 ILE A O 1
ATOM 616 N N . ARG A 1 82 ? 7.941 -10.590 -14.506 1.00 87.69 82 ARG A N 1
ATOM 617 C CA . ARG A 1 82 ? 7.580 -10.081 -15.837 1.00 87.69 82 ARG A CA 1
ATOM 618 C C . ARG A 1 82 ? 8.807 -9.553 -16.580 1.00 87.69 82 ARG A C 1
ATOM 620 O O . ARG A 1 82 ? 8.979 -9.877 -17.750 1.00 87.69 82 ARG A O 1
ATOM 627 N N . GLY A 1 83 ? 9.679 -8.806 -15.907 1.00 84.56 83 GLY A N 1
ATOM 628 C CA . GLY A 1 83 ? 10.938 -8.341 -16.490 1.00 84.56 83 GLY A CA 1
ATOM 629 C C . GLY A 1 83 ? 11.830 -9.493 -16.960 1.00 84.56 83 GLY A C 1
ATOM 630 O O . GLY A 1 83 ? 12.349 -9.439 -18.068 1.00 84.56 83 GLY A O 1
ATOM 631 N N . ALA A 1 84 ? 11.954 -10.561 -16.168 1.00 85.12 84 ALA A N 1
ATOM 632 C CA . ALA A 1 84 ? 12.767 -11.727 -16.515 1.00 85.12 84 ALA A CA 1
ATOM 633 C C . ALA A 1 84 ? 12.176 -12.568 -17.663 1.00 85.12 84 ALA A C 1
ATOM 635 O O . ALA A 1 84 ? 12.917 -13.042 -18.521 1.00 85.12 84 ALA A O 1
ATOM 636 N N . VAL A 1 85 ? 10.853 -12.751 -17.694 1.00 86.38 85 VAL A N 1
ATOM 637 C CA . VAL A 1 85 ? 10.165 -13.593 -18.692 1.00 86.38 85 VAL A CA 1
ATOM 638 C C . VAL A 1 85 ? 10.018 -12.884 -20.039 1.00 86.38 85 VAL A C 1
ATOM 640 O O . VAL A 1 85 ? 10.140 -13.522 -21.083 1.00 86.38 85 VAL A O 1
ATOM 643 N N . PHE A 1 86 ? 9.762 -11.573 -20.029 1.00 77.50 86 PHE A N 1
ATOM 644 C CA . PHE A 1 86 ? 9.505 -10.787 -21.240 1.00 77.50 86 PHE A CA 1
ATOM 645 C C . PHE A 1 86 ? 10.712 -9.966 -21.711 1.00 77.50 86 PHE A C 1
ATOM 647 O O . PHE A 1 86 ? 10.582 -9.215 -22.679 1.00 77.50 86 PHE A O 1
ATOM 654 N N . ALA A 1 87 ? 11.883 -10.102 -21.073 1.00 69.06 87 ALA A N 1
ATOM 655 C CA . ALA A 1 87 ? 13.109 -9.503 -21.586 1.00 69.06 87 ALA A CA 1
ATOM 656 C C . ALA A 1 87 ? 13.366 -10.024 -23.012 1.00 69.06 87 ALA A C 1
ATOM 658 O O . ALA A 1 87 ? 13.497 -11.239 -23.204 1.00 69.06 87 ALA A O 1
ATOM 659 N N . PRO A 1 88 ? 13.448 -9.147 -24.032 1.00 59.06 88 PRO A N 1
ATOM 660 C CA . PRO A 1 88 ? 13.851 -9.588 -25.353 1.00 59.06 88 PRO A CA 1
ATOM 661 C C . PRO A 1 88 ? 15.248 -10.194 -25.222 1.00 59.06 88 PRO A C 1
ATOM 663 O O . PRO A 1 88 ? 16.171 -9.526 -24.757 1.00 59.06 88 PRO A O 1
ATOM 666 N N . LYS A 1 89 ? 15.418 -11.463 -25.625 1.00 60.28 89 LYS A N 1
ATOM 667 C CA . LYS A 1 89 ? 16.753 -12.006 -25.904 1.00 60.28 89 LYS A CA 1
ATOM 668 C C . LYS A 1 89 ? 17.396 -11.013 -26.859 1.00 60.28 89 LYS A C 1
ATOM 670 O O . LYS A 1 89 ? 16.949 -10.918 -28.002 1.00 60.28 89 LYS A O 1
ATOM 675 N N . ALA A 1 90 ? 18.380 -10.250 -26.385 1.00 57.78 90 ALA A N 1
ATOM 676 C CA . ALA A 1 90 ? 19.205 -9.423 -27.242 1.00 57.78 90 ALA A CA 1
ATOM 677 C C . ALA A 1 90 ? 19.715 -10.357 -28.338 1.00 57.78 90 ALA A C 1
ATOM 679 O O . ALA A 1 90 ? 20.500 -11.268 -28.069 1.00 57.78 90 ALA A O 1
ATOM 680 N N . ARG A 1 91 ? 19.154 -10.224 -29.547 1.00 55.53 91 ARG A N 1
ATOM 681 C CA . ARG A 1 91 ? 19.654 -10.940 -30.710 1.00 55.53 91 ARG A CA 1
ATOM 682 C C . ARG A 1 91 ? 21.111 -10.544 -30.797 1.00 55.53 91 ARG A C 1
ATOM 684 O O . ARG A 1 91 ? 21.424 -9.367 -30.945 1.00 55.53 91 ARG A O 1
ATOM 691 N N . THR A 1 92 ? 21.963 -11.545 -30.673 1.00 56.88 92 THR A N 1
ATOM 692 C CA . THR A 1 92 ? 23.309 -11.590 -31.211 1.00 56.88 92 THR A CA 1
ATOM 693 C C . THR A 1 92 ? 23.259 -11.016 -32.627 1.00 56.88 92 THR A C 1
ATOM 695 O O . THR A 1 92 ? 22.969 -11.716 -33.590 1.00 56.88 92 THR A O 1
ATOM 698 N N . ALA A 1 93 ? 23.462 -9.709 -32.747 1.00 55.09 93 ALA A N 1
ATOM 699 C CA . ALA A 1 93 ? 23.818 -9.049 -33.987 1.00 55.09 93 ALA A CA 1
ATOM 700 C C . ALA A 1 93 ? 25.334 -8.865 -33.952 1.00 55.09 93 ALA A C 1
ATOM 702 O O . ALA A 1 93 ? 25.864 -7.764 -33.872 1.00 55.09 93 ALA A O 1
ATOM 703 N N . SER A 1 94 ? 26.026 -10.001 -33.946 1.00 57.94 94 SER A N 1
ATOM 704 C CA . SER A 1 94 ? 27.295 -10.121 -34.638 1.00 57.94 94 SER A CA 1
ATOM 705 C C . SER A 1 94 ? 26.992 -10.084 -36.138 1.00 57.94 94 SER A C 1
ATOM 707 O O . SER A 1 94 ? 26.450 -11.042 -36.686 1.00 57.94 94 SER A O 1
ATOM 709 N N . ALA A 1 95 ? 27.313 -8.974 -36.782 1.00 51.50 95 ALA A N 1
ATOM 710 C CA . ALA A 1 95 ? 27.659 -8.905 -38.197 1.00 51.50 95 ALA A CA 1
ATOM 711 C C . ALA A 1 95 ? 28.656 -7.740 -38.273 1.00 51.50 95 ALA A C 1
ATOM 713 O O . ALA A 1 95 ? 28.277 -6.611 -37.979 1.00 51.50 95 ALA A O 1
ATOM 714 N N . HIS A 1 96 ? 29.945 -8.066 -38.154 1.00 46.03 96 HIS A N 1
ATOM 715 C CA . HIS A 1 96 ? 30.883 -8.188 -39.278 1.00 4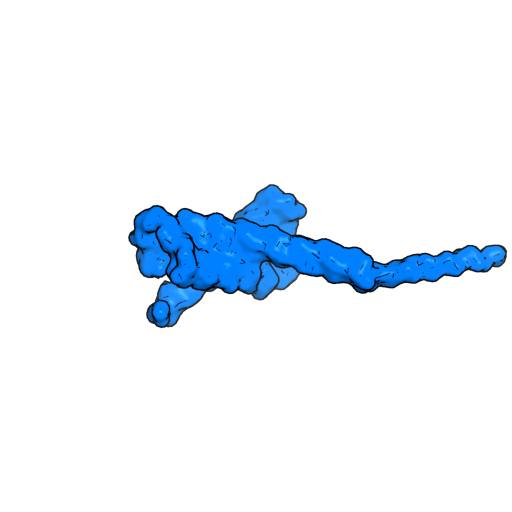6.03 96 HIS A CA 1
ATOM 716 C C . HIS A 1 96 ? 31.202 -6.835 -39.904 1.00 46.03 96 HIS A C 1
ATOM 718 O O . HIS A 1 96 ? 30.291 -6.240 -40.515 1.00 46.03 96 HIS A O 1
#

Secondary structure (DSSP, 8-state):
--HHHHHHHHHHHHHHHHHHHHHHHSS--SSHHHHHHHHHHHHHHHHHH---S--BTTB-HHHHHHHHHHHHHHHHHHHHHHHHHH----------

Foldseek 3Di:
DDPVVLVVLQVLLLVLLVVLCCVPVVDHDPDSCLSRVLLSVQQVVLLVPPQDDDDDPSGRVVSSNVSSNVSNVVSVVVVVVCCVVVPPPPPPPPDD

Sequence (96 aa):
MDFGTVVLMGAVAYGLGLFWYALILGRSQDTIWRTAAFPFIAIVFGETYAQLGPQLGHLHPLTALIAALVGVLVDWAVGTIRGAVFAPKARTASAH

pLDDT: mean 87.79, std 12.06, range [46.03, 97.69]

Radius of gyration: 17.43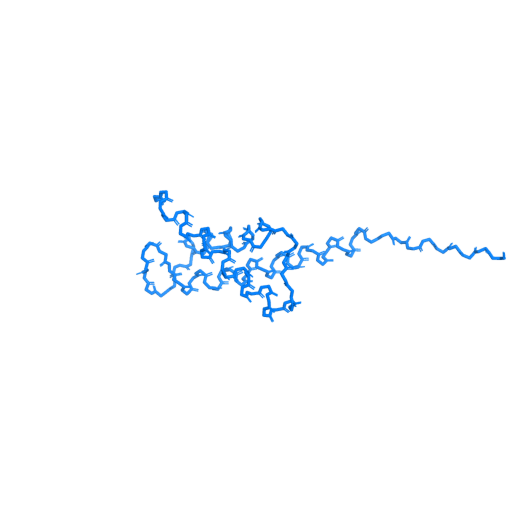 Å; chains: 1; bounding box: 50×20×58 Å